Protein AF-A0A3D2J7P6-F1 (afdb_monomer)

pLDDT: mean 79.89, std 11.61, range [37.25, 92.56]

Sequence (101 aa):
ENQYAALISGAFFGIGYGAYTSVDWALTTDVLPPTGEAGKFMGIWSAVGILPQVVGITVGGVLLQLLQSIPYHLGYKSLFGLTVLYLLIGTLIITKVKGAH

Radius of gyration: 17.89 Å; Cα contacts (8 Å, |Δi|>4): 13; chains: 1; bounding box: 45×27×52 Å

Foldseek 3Di:
DCVVVVVVVVVVVVVVVVVVVVVVVVVQQVPQDPPPCSVVSVVVVVVVVVVVVVVLVVVLVVQLVVCVPDPDCVSVVVNVVVVVVVVVVVVVVVVVPPDDD

Mean predicted aligned error: 8.8 Å

Secondary structure (DSSP, 8-state):
--HHHHHHHHHHHHHHHHHHHHHHHHHHHHTS-SSTTHHHHHHHHHHHHHHHHHHHHHHHHHHHHHTTTSSSSHHHHHHHHHHHHHHHHHHHHHHH-----

Solvent-accessible surface area (backbone atoms only — not comparable to full-atom values): 5855 Å² total; per-residue (Å²): 132,67,62,64,59,50,52,54,53,49,52,56,48,49,54,53,50,50,55,51,54,54,50,53,54,50,52,55,61,71,69,47,63,96,54,99,52,45,68,59,53,53,52,49,52,58,58,54,61,47,52,62,52,55,50,48,52,52,53,51,52,53,53,40,62,74,35,62,86,50,83,84,65,47,38,59,55,52,48,53,49,49,50,51,50,52,50,49,51,52,50,52,54,55,70,64,58,82,75,90,123

Structure (mmCIF, N/CA/C/O backbone):
data_AF-A0A3D2J7P6-F1
#
_entry.id   AF-A0A3D2J7P6-F1
#
loop_
_atom_site.group_PDB
_atom_site.id
_atom_site.type_symbol
_atom_site.label_atom_id
_atom_site.label_alt_id
_atom_site.label_comp_id
_atom_site.label_asym_id
_atom_site.label_entity_id
_atom_site.label_seq_id
_atom_site.pdbx_PDB_ins_code
_atom_site.Cartn_x
_atom_site.Cartn_y
_atom_site.Cartn_z
_atom_site.occupancy
_atom_site.B_iso_or_equiv
_atom_site.auth_seq_id
_atom_site.auth_comp_id
_atom_site.auth_asym_id
_atom_site.auth_atom_id
_atom_site.pdbx_PDB_model_num
ATOM 1 N N . GLU A 1 1 ? 6.922 6.615 -28.208 1.00 55.78 1 GLU A N 1
ATOM 2 C CA . GLU A 1 1 ? 5.670 5.825 -28.298 1.00 55.78 1 GLU A CA 1
ATOM 3 C C . GLU A 1 1 ? 5.102 5.288 -26.978 1.00 55.78 1 GLU A C 1
ATOM 5 O O . GLU A 1 1 ? 3.906 5.053 -26.927 1.00 55.78 1 GLU A O 1
ATOM 10 N N . ASN A 1 2 ? 5.857 5.158 -25.878 1.00 67.25 2 ASN A N 1
ATOM 11 C CA . ASN A 1 2 ? 5.347 4.491 -24.661 1.00 67.25 2 ASN A CA 1
ATOM 12 C C . ASN A 1 2 ? 4.580 5.383 -23.652 1.00 67.25 2 ASN A C 1
ATOM 14 O O . ASN A 1 2 ? 4.172 4.912 -22.593 1.00 67.25 2 ASN A O 1
ATOM 18 N N . GLN A 1 3 ? 4.391 6.675 -23.943 1.00 75.06 3 GLN A N 1
ATOM 19 C CA . GLN A 1 3 ? 3.789 7.629 -22.998 1.00 75.06 3 GLN A CA 1
ATOM 20 C C . GLN A 1 3 ? 2.275 7.432 -22.837 1.00 75.06 3 GLN A C 1
ATOM 22 O O . GLN A 1 3 ? 1.760 7.533 -21.727 1.00 75.06 3 GLN A O 1
ATOM 27 N N . TYR A 1 4 ? 1.564 7.099 -23.920 1.00 84.94 4 TYR A N 1
ATOM 28 C CA . TYR A 1 4 ? 0.126 6.820 -23.865 1.00 84.94 4 TYR A CA 1
ATOM 29 C C . TYR A 1 4 ? -0.177 5.557 -23.052 1.00 84.94 4 TYR A C 1
ATOM 31 O O . TYR A 1 4 ? -1.085 5.564 -22.228 1.00 84.94 4 TYR A O 1
ATOM 39 N N . ALA A 1 5 ? 0.631 4.502 -23.211 1.00 83.25 5 ALA A N 1
ATOM 40 C CA . ALA A 1 5 ? 0.514 3.286 -22.4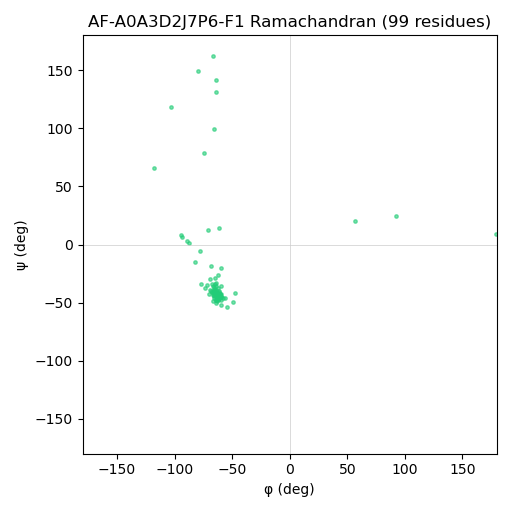08 1.00 83.25 5 ALA A CA 1
ATOM 41 C C . ALA A 1 5 ? 0.748 3.566 -20.913 1.00 83.25 5 ALA A C 1
ATOM 43 O O . ALA A 1 5 ? -0.025 3.107 -20.072 1.00 83.25 5 ALA A O 1
ATOM 44 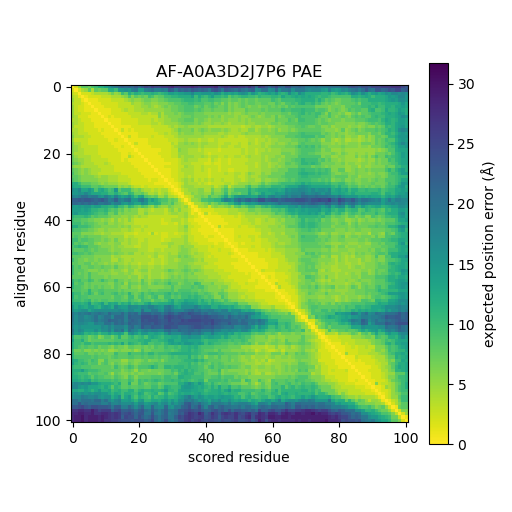N N . ALA A 1 6 ? 1.757 4.382 -20.583 1.00 83.06 6 ALA A N 1
ATOM 45 C CA . ALA A 1 6 ? 2.018 4.805 -19.209 1.00 83.06 6 ALA A CA 1
ATOM 46 C C . ALA A 1 6 ? 0.843 5.607 -18.618 1.00 83.06 6 ALA A C 1
ATOM 48 O O . ALA A 1 6 ? 0.407 5.313 -17.507 1.00 83.06 6 ALA A O 1
ATOM 49 N N . LEU A 1 7 ? 0.273 6.552 -19.373 1.00 87.88 7 LEU A N 1
ATOM 50 C CA . LEU A 1 7 ? -0.896 7.337 -18.954 1.00 87.88 7 LEU A CA 1
ATOM 51 C C . LEU A 1 7 ? -2.121 6.460 -18.682 1.00 87.88 7 LEU A C 1
ATOM 53 O O . LEU A 1 7 ? -2.769 6.619 -17.650 1.00 87.88 7 LEU A O 1
ATOM 57 N N . ILE A 1 8 ? -2.407 5.504 -19.569 1.00 90.06 8 ILE A N 1
ATOM 58 C CA . ILE A 1 8 ? -3.522 4.567 -19.393 1.00 90.06 8 ILE A CA 1
ATOM 59 C C . ILE A 1 8 ? -3.293 3.709 -18.142 1.00 90.06 8 ILE A C 1
ATOM 61 O O . ILE A 1 8 ? -4.185 3.605 -17.303 1.00 90.06 8 ILE A O 1
ATOM 65 N N . SER A 1 9 ? -2.090 3.152 -17.958 1.00 86.62 9 SER A N 1
ATOM 66 C CA . SER A 1 9 ? -1.767 2.376 -16.751 1.00 86.62 9 SER A CA 1
ATOM 67 C C . SER A 1 9 ? -1.850 3.207 -15.465 1.00 86.62 9 SER A C 1
ATOM 69 O O . SER A 1 9 ? -2.358 2.722 -14.456 1.00 86.62 9 SER A O 1
ATOM 71 N N . GLY A 1 10 ? -1.432 4.476 -15.511 1.00 87.12 10 GLY A N 1
ATOM 72 C CA . GLY A 1 10 ? -1.536 5.412 -14.396 1.00 87.12 10 GLY A CA 1
ATOM 73 C C . GLY A 1 10 ? -2.984 5.740 -14.037 1.00 87.12 10 GLY A C 1
ATOM 74 O O . GLY A 1 10 ? -3.306 5.832 -12.856 1.00 87.12 10 GLY A O 1
ATOM 75 N N . ALA A 1 11 ? -3.874 5.842 -15.028 1.00 91.75 11 ALA A N 1
ATOM 76 C CA . ALA A 1 11 ? -5.302 6.041 -14.791 1.00 91.75 11 ALA A CA 1
ATOM 77 C C . ALA A 1 11 ? -5.929 4.844 -14.056 1.00 91.75 11 ALA A C 1
ATOM 79 O O . ALA A 1 11 ? -6.600 5.030 -13.042 1.00 91.75 11 ALA A O 1
ATOM 80 N N . PHE A 1 12 ? -5.655 3.614 -14.508 1.00 90.44 12 PHE A N 1
ATOM 81 C CA . PHE A 1 12 ? -6.117 2.403 -13.818 1.00 90.44 12 PHE A CA 1
ATOM 82 C C . PHE A 1 12 ? -5.551 2.293 -12.400 1.00 90.44 12 PHE A C 1
ATOM 84 O O . PHE A 1 12 ? -6.291 1.988 -11.463 1.00 90.44 12 PHE A O 1
ATOM 91 N N . PHE A 1 13 ? -4.258 2.584 -12.230 1.00 86.94 13 PHE A N 1
ATOM 92 C CA . PHE A 1 13 ? -3.624 2.605 -10.915 1.00 86.94 13 PHE A CA 1
ATOM 93 C C . PHE A 1 13 ? -4.274 3.642 -9.992 1.00 86.94 13 PHE A C 1
ATOM 95 O O . PHE A 1 13 ? -4.578 3.324 -8.848 1.00 86.94 13 PHE A O 1
ATOM 102 N N . GLY A 1 14 ? -4.554 4.848 -10.492 1.00 89.19 14 GLY A N 1
ATOM 103 C CA . GLY A 1 14 ? -5.203 5.911 -9.726 1.00 89.19 14 GLY A CA 1
ATOM 104 C C . GLY A 1 14 ? -6.607 5.540 -9.246 1.00 89.19 14 GLY A C 1
ATOM 105 O O . GLY A 1 14 ? -6.937 5.796 -8.091 1.00 89.19 14 GLY A O 1
ATOM 106 N N . ILE A 1 15 ? -7.409 4.881 -10.091 1.00 92.56 15 ILE A N 1
ATOM 107 C CA . ILE A 1 15 ? -8.749 4.401 -9.710 1.00 92.56 15 ILE A CA 1
ATOM 108 C C . ILE A 1 15 ? -8.649 3.361 -8.589 1.00 92.56 15 ILE A C 1
ATOM 110 O O . ILE A 1 15 ? -9.342 3.476 -7.578 1.00 92.56 15 ILE A O 1
ATOM 114 N N . GLY A 1 16 ? -7.769 2.367 -8.745 1.00 87.44 16 GLY A N 1
ATOM 115 C CA . GLY A 1 16 ? -7.575 1.325 -7.734 1.00 87.44 16 GLY A CA 1
ATOM 116 C C . GLY A 1 16 ? -7.030 1.879 -6.417 1.00 87.44 16 GLY A C 1
ATOM 117 O O . GLY A 1 16 ? -7.536 1.542 -5.349 1.00 87.44 16 GLY A O 1
ATOM 118 N N . TYR A 1 17 ? -6.040 2.769 -6.494 1.00 88.69 17 TYR A N 1
ATOM 119 C CA . TYR A 1 17 ? -5.447 3.421 -5.330 1.00 88.69 17 TYR A CA 1
ATOM 120 C C . TYR A 1 17 ? -6.469 4.282 -4.581 1.00 88.69 17 TYR A C 1
ATOM 122 O O . TYR A 1 17 ? -6.586 4.167 -3.366 1.00 88.69 17 TYR A O 1
ATOM 130 N N . GLY A 1 18 ? -7.266 5.079 -5.300 1.00 90.31 18 GLY A N 1
ATOM 131 C CA . GLY A 1 18 ? -8.329 5.885 -4.701 1.00 90.31 18 GLY A CA 1
ATOM 132 C C . GLY A 1 18 ? -9.370 5.031 -3.978 1.00 90.31 18 GLY A C 1
ATOM 133 O O . G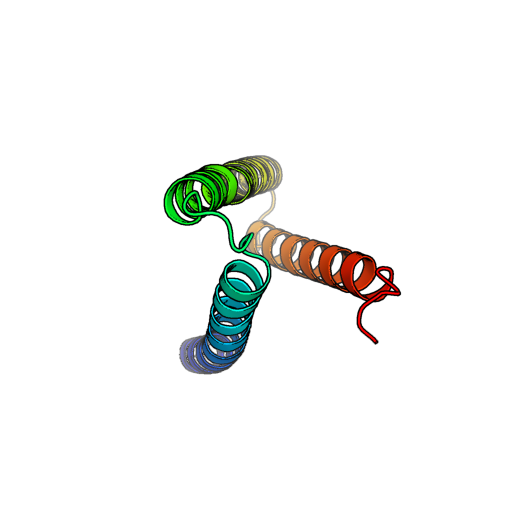LY A 1 18 ? -9.676 5.298 -2.819 1.00 90.31 18 GLY A O 1
ATOM 134 N N . ALA A 1 19 ? -9.855 3.963 -4.622 1.00 91.69 19 ALA A N 1
ATOM 135 C CA . ALA A 1 19 ? -10.805 3.039 -4.004 1.00 91.69 19 ALA A CA 1
ATOM 136 C C . ALA A 1 19 ? -10.231 2.380 -2.738 1.00 91.69 19 ALA A C 1
ATOM 138 O O . ALA A 1 19 ? -10.906 2.338 -1.711 1.00 91.69 19 ALA A O 1
ATOM 139 N N . TYR A 1 20 ? -8.977 1.916 -2.791 1.00 86.06 20 TYR A N 1
ATOM 140 C CA . TYR A 1 20 ? -8.286 1.333 -1.640 1.00 86.06 20 TYR A CA 1
ATOM 141 C C . TYR A 1 20 ? -8.168 2.330 -0.482 1.00 86.06 20 TYR A C 1
ATOM 143 O O . TYR A 1 20 ? -8.586 2.025 0.631 1.00 86.06 20 TYR A O 1
ATOM 151 N N . THR A 1 21 ? -7.659 3.539 -0.741 1.00 89.94 21 THR A N 1
ATOM 152 C CA . THR A 1 21 ? -7.478 4.559 0.297 1.00 89.94 21 THR A CA 1
ATOM 153 C C . THR A 1 21 ? -8.812 4.981 0.911 1.00 89.94 21 THR A C 1
ATOM 155 O O . THR A 1 21 ? -8.901 5.107 2.126 1.00 89.94 21 THR A O 1
ATOM 158 N N . SER A 1 22 ? -9.872 5.161 0.118 1.00 90.38 22 SER A N 1
ATOM 159 C CA . SER A 1 22 ? -11.192 5.50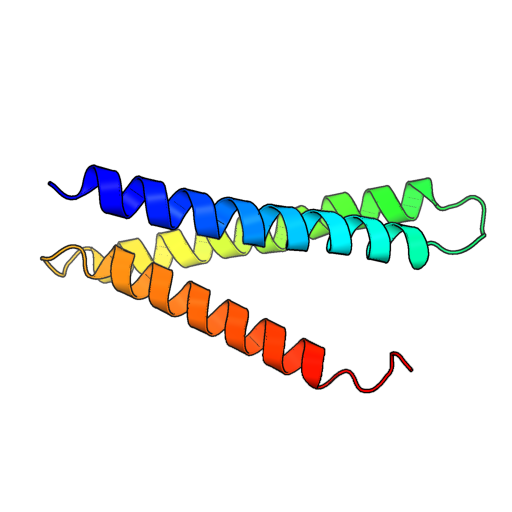6 0.659 1.00 90.38 22 SER A CA 1
ATOM 160 C C . SER A 1 22 ? -11.750 4.429 1.595 1.00 90.38 22 SER A C 1
ATOM 162 O O . SER A 1 22 ? -12.274 4.768 2.654 1.00 90.38 22 SER A O 1
ATOM 164 N N . VAL A 1 23 ? -11.622 3.147 1.235 1.00 89.00 23 VAL A N 1
ATOM 165 C CA . VAL A 1 23 ? -12.080 2.028 2.078 1.00 89.00 23 VAL A CA 1
ATOM 166 C C . VAL A 1 23 ? -11.231 1.899 3.343 1.00 89.00 23 VAL A C 1
ATOM 168 O O . VAL A 1 23 ? -11.783 1.671 4.413 1.00 89.00 23 VAL A O 1
ATOM 171 N N . ASP A 1 24 ? -9.915 2.083 3.241 1.00 88.12 24 ASP A N 1
ATOM 172 C CA . ASP A 1 24 ? -8.988 2.020 4.378 1.00 88.12 24 ASP A CA 1
ATOM 173 C C . ASP A 1 24 ? -9.316 3.075 5.448 1.00 88.12 24 ASP A C 1
ATOM 175 O O . ASP A 1 24 ? -9.415 2.760 6.638 1.00 88.12 24 ASP A O 1
ATOM 179 N N . TRP A 1 25 ? -9.592 4.314 5.026 1.00 88.00 25 TRP A N 1
ATOM 180 C CA . TRP A 1 25 ? -10.034 5.373 5.936 1.00 88.00 25 TRP A CA 1
ATOM 181 C C . TRP A 1 25 ? -11.408 5.088 6.545 1.00 88.00 25 TRP A C 1
ATOM 183 O O . TRP A 1 25 ? -11.572 5.274 7.749 1.00 88.00 25 TRP A O 1
ATOM 193 N N . ALA A 1 26 ? -12.370 4.611 5.747 1.00 89.00 26 ALA A N 1
ATOM 194 C CA . ALA A 1 26 ? -13.709 4.277 6.237 1.00 89.00 26 ALA A CA 1
ATOM 195 C C . ALA A 1 26 ? -13.664 3.157 7.289 1.00 89.00 26 ALA A C 1
ATOM 197 O O . ALA A 1 26 ? -14.194 3.315 8.386 1.00 89.00 26 ALA A O 1
ATOM 198 N N . LEU A 1 27 ? -12.938 2.073 6.998 1.00 86.38 27 LEU A N 1
ATOM 199 C CA . LEU A 1 27 ? -12.749 0.959 7.922 1.00 86.38 27 LEU A CA 1
ATOM 200 C C . LEU A 1 27 ? -12.075 1.426 9.213 1.00 86.38 27 LEU A C 1
ATOM 202 O O . LEU A 1 27 ? -12.512 1.057 10.298 1.00 86.38 27 LEU A O 1
ATOM 206 N N . THR A 1 28 ? -11.039 2.261 9.103 1.00 87.06 28 THR A N 1
ATOM 207 C CA . THR A 1 28 ? -10.331 2.808 10.267 1.00 87.06 28 THR A CA 1
ATOM 208 C C . THR A 1 28 ? -11.270 3.607 11.164 1.00 87.06 28 THR A C 1
ATOM 210 O O . THR A 1 28 ? -11.205 3.453 12.380 1.00 87.06 28 THR A O 1
ATOM 213 N N . THR A 1 29 ? -12.158 4.426 10.593 1.00 86.12 29 THR A N 1
ATOM 214 C CA . THR A 1 29 ? -13.145 5.182 11.374 1.00 86.12 29 THR A CA 1
ATOM 215 C C . THR A 1 29 ? -14.256 4.308 11.950 1.00 86.12 29 THR A C 1
ATOM 217 O O . THR A 1 29 ? -14.687 4.565 13.072 1.00 86.12 29 THR A O 1
ATOM 220 N N . ASP A 1 30 ? -14.675 3.261 11.237 1.00 86.69 30 ASP A N 1
ATOM 221 C CA . ASP A 1 30 ? -15.716 2.326 11.684 1.00 86.69 30 ASP A CA 1
ATOM 222 C C . ASP A 1 30 ? -15.256 1.454 12.863 1.00 86.69 30 ASP A C 1
ATOM 224 O O . ASP A 1 30 ? -16.065 1.068 13.706 1.00 86.69 30 ASP A O 1
ATOM 228 N N . VAL A 1 31 ? -13.954 1.157 12.959 1.00 83.62 31 VAL A N 1
ATOM 229 C CA . VAL A 1 31 ? -13.378 0.369 14.067 1.00 83.62 31 VAL A CA 1
ATOM 230 C C . VAL A 1 31 ? -12.933 1.221 15.257 1.00 83.62 31 VAL A C 1
ATOM 232 O O . VAL A 1 31 ? -12.378 0.681 16.221 1.00 83.62 31 VAL A O 1
ATOM 235 N N . LEU A 1 32 ? -13.148 2.542 15.221 1.00 84.94 32 LEU A N 1
ATOM 236 C CA . LEU A 1 32 ? -12.807 3.393 16.357 1.00 84.94 32 LEU A CA 1
ATOM 237 C C . LEU A 1 32 ? -13.668 3.018 17.569 1.00 84.94 32 LEU A C 1
ATOM 239 O O . LEU A 1 32 ? -14.893 2.924 17.463 1.00 84.94 32 LEU A O 1
ATOM 243 N N . PRO A 1 33 ? -13.058 2.834 18.752 1.00 77.31 33 PRO A N 1
ATOM 244 C CA . PRO A 1 33 ? -13.828 2.564 19.950 1.00 77.31 33 PRO A CA 1
ATOM 245 C C . PRO A 1 33 ? -14.725 3.771 20.277 1.00 77.31 33 PRO A C 1
ATOM 247 O O . PRO A 1 33 ? -14.271 4.911 20.170 1.00 77.31 33 PRO A O 1
ATOM 250 N N . PRO A 1 34 ? -15.967 3.551 20.750 1.00 74.94 34 PRO A N 1
ATOM 251 C CA . PRO A 1 34 ? -16.915 4.619 21.094 1.00 74.94 34 PRO A CA 1
ATOM 252 C C . PRO A 1 34 ? -16.527 5.390 22.370 1.00 74.94 34 PRO A C 1
ATOM 254 O O . PRO A 1 34 ? -17.325 6.140 22.931 1.00 74.94 34 PRO A O 1
ATOM 257 N N . THR A 1 35 ? -15.306 5.197 22.865 1.00 69.75 35 THR A N 1
ATOM 258 C CA . THR A 1 35 ? -14.736 5.969 23.962 1.00 69.75 35 THR A CA 1
ATOM 259 C C . THR A 1 35 ? -14.239 7.306 23.408 1.00 69.75 35 THR A C 1
ATOM 261 O O . THR A 1 35 ? -13.805 7.394 22.262 1.00 69.75 35 THR A O 1
ATOM 264 N N . GLY A 1 36 ? -14.252 8.378 24.206 1.00 79.19 36 GLY A N 1
ATOM 265 C CA . GLY A 1 36 ? -13.751 9.707 23.802 1.00 79.19 36 GLY A CA 1
ATOM 266 C C . GLY A 1 36 ? -12.252 9.770 23.435 1.00 79.19 36 GLY A C 1
ATOM 267 O 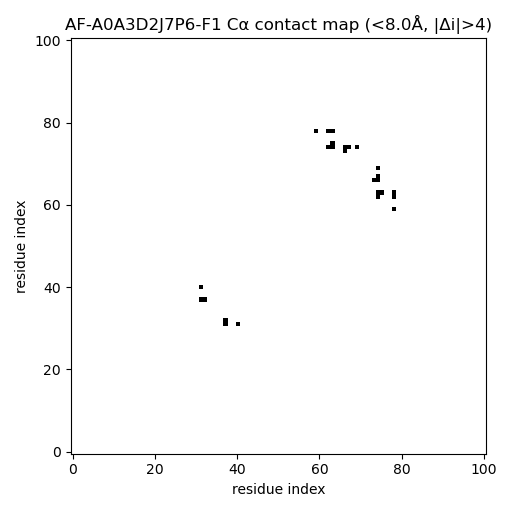O . GLY A 1 36 ? -11.684 10.852 23.353 1.00 79.19 36 GLY A O 1
ATOM 268 N N . GLU A 1 37 ? -11.600 8.624 23.226 1.00 83.19 37 GLU A N 1
ATOM 269 C CA . GLU A 1 37 ? -10.197 8.446 22.853 1.00 83.19 37 GLU A CA 1
ATOM 270 C C . GLU A 1 37 ? -9.981 8.298 21.334 1.00 83.19 37 GLU A C 1
ATOM 272 O O . GLU A 1 37 ? -8.860 8.024 20.906 1.00 83.19 37 GLU A O 1
ATOM 277 N N . ALA A 1 38 ? -11.002 8.509 20.496 1.00 82.88 38 ALA A N 1
ATOM 278 C CA . ALA A 1 38 ? -10.898 8.407 19.034 1.00 82.88 38 ALA A CA 1
ATOM 279 C C . ALA A 1 38 ? -9.677 9.152 18.447 1.00 82.88 38 ALA A C 1
ATOM 281 O O . ALA A 1 38 ? -8.952 8.607 17.616 1.00 82.88 38 ALA A O 1
ATOM 282 N N . GLY A 1 39 ? -9.372 10.360 18.940 1.00 85.25 39 GLY A N 1
ATOM 283 C CA . GLY A 1 39 ? -8.203 11.132 18.496 1.00 85.25 39 GLY A CA 1
ATOM 284 C C . GLY A 1 39 ? -6.854 10.468 18.808 1.00 85.25 39 GLY A C 1
ATOM 285 O O . GLY A 1 39 ? -5.921 10.560 18.013 1.00 85.25 39 GLY A O 1
ATOM 286 N N . LYS A 1 40 ? -6.751 9.739 19.926 1.00 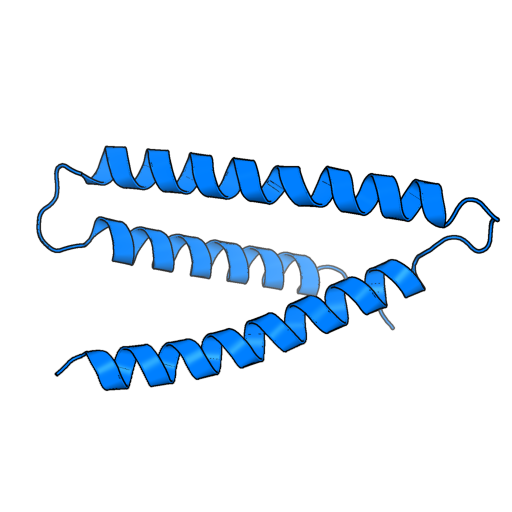87.69 40 LYS A N 1
ATOM 287 C CA . LYS A 1 40 ? -5.540 8.998 20.311 1.00 87.69 40 LYS A CA 1
ATOM 288 C C . LYS A 1 40 ? -5.323 7.795 19.394 1.00 87.69 40 LYS A C 1
ATOM 290 O O . LYS A 1 40 ? -4.202 7.577 18.943 1.00 87.69 40 LYS A O 1
ATOM 295 N N . PHE A 1 41 ? -6.384 7.055 19.068 1.00 88.06 41 PHE A N 1
ATOM 296 C CA . PHE A 1 41 ? -6.299 5.921 18.142 1.00 88.06 41 PHE A CA 1
ATOM 297 C C . PHE A 1 41 ? -5.988 6.361 16.708 1.00 88.06 41 PHE A C 1
ATOM 299 O O . PHE A 1 41 ? -5.116 5.769 16.077 1.00 88.06 41 PHE A O 1
ATOM 306 N N . MET A 1 42 ? -6.597 7.451 16.229 1.00 90.44 42 MET A N 1
ATOM 307 C CA . MET A 1 42 ? -6.278 8.034 14.916 1.00 90.44 42 MET A CA 1
ATOM 308 C C . MET A 1 42 ? -4.834 8.554 14.836 1.00 90.44 42 MET A C 1
ATOM 310 O O . MET A 1 42 ? -4.173 8.417 13.803 1.00 90.44 42 MET A O 1
ATOM 314 N N . GLY A 1 43 ? -4.312 9.108 15.937 1.00 89.56 43 GLY A N 1
ATOM 315 C CA . GLY A 1 43 ? -2.905 9.499 16.049 1.00 89.56 43 GLY A CA 1
ATOM 316 C C . GLY A 1 43 ? -1.951 8.304 15.950 1.00 89.56 43 GLY A C 1
ATOM 317 O O . GLY A 1 43 ? -0.953 8.369 15.233 1.00 89.56 43 GLY A O 1
ATOM 318 N N . ILE A 1 44 ? -2.286 7.187 16.607 1.00 90.94 44 ILE A N 1
ATOM 319 C CA . ILE A 1 44 ? -1.514 5.939 16.517 1.00 90.94 44 ILE A CA 1
ATOM 320 C C . ILE A 1 44 ? -1.588 5.355 15.102 1.00 90.94 44 ILE A C 1
ATOM 322 O O . ILE A 1 44 ? -0.550 5.005 14.549 1.00 90.94 44 ILE A O 1
ATOM 326 N N . TRP A 1 45 ? -2.775 5.289 14.491 1.00 90.00 45 TRP A N 1
ATOM 327 C CA . TRP A 1 45 ? -2.956 4.795 13.120 1.00 90.00 45 TRP A CA 1
ATOM 328 C C . TRP A 1 45 ? -2.089 5.572 12.121 1.00 90.00 45 TRP A C 1
ATOM 330 O O . TRP A 1 45 ? -1.341 4.973 11.348 1.00 90.00 45 TRP A O 1
ATOM 340 N N . SER A 1 46 ? -2.089 6.904 12.223 1.00 89.75 46 SER A N 1
ATOM 341 C CA . SER A 1 46 ? -1.266 7.768 11.368 1.00 89.75 46 SER A CA 1
ATOM 342 C C . SER A 1 46 ? 0.233 7.513 11.569 1.00 89.75 46 SER A C 1
ATOM 344 O O . SER A 1 46 ? 0.985 7.437 10.599 1.00 89.75 46 SER A O 1
ATOM 346 N N . ALA A 1 47 ? 0.681 7.340 12.819 1.00 91.88 47 ALA A N 1
ATOM 347 C CA . ALA A 1 47 ? 2.081 7.051 13.133 1.00 91.88 47 ALA A CA 1
ATOM 348 C C . ALA A 1 47 ? 2.522 5.665 12.629 1.00 91.88 47 ALA A C 1
ATOM 350 O O . ALA A 1 47 ? 3.610 5.519 12.070 1.00 91.88 47 ALA A O 1
ATOM 351 N N . VAL A 1 48 ? 1.668 4.650 12.784 1.00 91.00 48 VAL A N 1
ATOM 352 C CA . VAL A 1 48 ? 1.924 3.285 12.302 1.00 91.00 48 VAL A CA 1
ATOM 353 C C . VAL A 1 48 ? 1.947 3.239 10.777 1.00 91.00 48 VAL A C 1
ATOM 355 O O . VAL A 1 48 ? 2.781 2.529 10.223 1.00 91.00 48 VAL A O 1
ATOM 358 N N . GLY A 1 49 ? 1.120 4.036 10.093 1.00 89.38 49 GLY A N 1
ATOM 359 C CA . GLY A 1 49 ? 1.080 4.116 8.629 1.00 89.38 49 GLY A CA 1
ATOM 360 C C . GLY A 1 49 ? 2.402 4.540 7.974 1.00 89.38 49 GLY A C 1
ATOM 361 O O . GLY A 1 49 ? 2.637 4.230 6.805 1.00 89.38 49 GLY A O 1
ATOM 362 N N . ILE A 1 50 ? 3.304 5.186 8.718 1.00 91.38 50 ILE A N 1
ATOM 363 C CA . ILE A 1 50 ? 4.635 5.589 8.235 1.00 91.38 50 ILE A CA 1
ATOM 364 C C . ILE A 1 50 ? 5.602 4.395 8.196 1.00 91.38 50 ILE A C 1
ATOM 366 O O . ILE A 1 50 ? 6.437 4.305 7.295 1.00 91.38 50 ILE A O 1
ATOM 370 N N . LEU A 1 51 ? 5.483 3.447 9.131 1.00 90.00 51 LEU A N 1
ATOM 371 C CA . LEU A 1 51 ? 6.363 2.274 9.213 1.00 90.00 51 LEU A CA 1
ATOM 372 C C . LEU A 1 51 ? 6.424 1.469 7.902 1.00 90.00 51 LEU A C 1
ATOM 374 O O . LEU A 1 51 ? 7.531 1.272 7.393 1.00 90.00 51 LEU A O 1
ATOM 378 N N . PRO A 1 52 ? 5.297 1.033 7.301 1.00 86.00 52 PRO A N 1
ATOM 379 C CA . PRO A 1 52 ? 5.341 0.288 6.050 1.00 86.00 52 PRO A CA 1
ATOM 380 C C . PRO A 1 52 ? 5.882 1.130 4.889 1.00 86.00 52 PRO A C 1
ATOM 382 O O . PRO A 1 52 ? 6.522 0.573 4.002 1.00 86.00 52 PRO A O 1
ATOM 385 N N . GLN A 1 53 ? 5.703 2.457 4.902 1.00 87.56 53 GLN A N 1
ATOM 386 C CA . GLN A 1 53 ? 6.264 3.335 3.869 1.00 87.56 53 GLN A CA 1
ATOM 387 C C . GLN A 1 53 ? 7.794 3.353 3.928 1.00 87.56 53 GLN A C 1
ATOM 389 O O . GLN A 1 53 ? 8.455 3.129 2.915 1.00 87.56 53 GLN A O 1
ATOM 394 N N . VAL A 1 54 ? 8.367 3.552 5.119 1.00 91.25 54 VAL A N 1
ATOM 395 C CA . VAL A 1 54 ? 9.826 3.558 5.314 1.00 91.25 54 VAL A CA 1
ATOM 396 C C . VAL A 1 54 ? 10.427 2.194 4.977 1.00 91.25 54 VAL A C 1
ATOM 398 O O . VAL A 1 54 ? 11.441 2.117 4.277 1.00 91.25 54 VAL A O 1
ATOM 401 N N . VAL A 1 55 ? 9.782 1.109 5.419 1.00 88.12 55 VAL A N 1
ATOM 402 C CA . VAL A 1 55 ? 10.200 -0.260 5.090 1.00 88.12 55 VAL A CA 1
ATOM 403 C C . VAL A 1 55 ? 10.138 -0.492 3.580 1.00 88.12 55 VAL A C 1
ATOM 405 O O . VAL A 1 55 ? 11.112 -0.970 3.005 1.00 88.12 55 VAL A O 1
ATOM 408 N N . GLY A 1 56 ? 9.049 -0.095 2.917 1.00 84.81 56 GLY A N 1
ATOM 409 C CA . GLY A 1 56 ? 8.880 -0.233 1.471 1.00 84.81 56 GLY A CA 1
ATOM 410 C C . GLY A 1 56 ? 9.948 0.512 0.669 1.00 84.81 56 GLY A C 1
ATOM 411 O O . GLY A 1 56 ? 10.545 -0.067 -0.239 1.00 84.81 56 GLY A O 1
ATOM 412 N N . ILE A 1 57 ? 10.251 1.762 1.040 1.00 86.25 57 ILE A N 1
ATOM 413 C CA . ILE A 1 57 ? 11.310 2.563 0.402 1.00 86.25 57 ILE A CA 1
ATOM 414 C C . ILE A 1 57 ? 12.679 1.909 0.609 1.00 86.25 57 ILE A C 1
ATOM 416 O O . ILE A 1 57 ? 13.452 1.790 -0.341 1.00 86.25 57 ILE A O 1
ATOM 420 N N . THR A 1 58 ? 12.975 1.446 1.825 1.00 87.50 58 THR A N 1
ATOM 421 C CA . THR A 1 58 ? 14.262 0.814 2.151 1.00 87.50 58 THR A CA 1
ATOM 422 C C . THR A 1 58 ? 14.451 -0.482 1.369 1.00 87.50 58 THR A C 1
ATOM 424 O O . THR A 1 58 ? 15.478 -0.672 0.722 1.00 87.50 58 THR A O 1
ATOM 427 N N . VAL A 1 59 ? 13.437 -1.353 1.360 1.00 84.94 59 VAL A N 1
ATOM 428 C CA . VAL A 1 59 ? 13.453 -2.611 0.602 1.00 84.94 59 VAL A CA 1
ATOM 429 C C . VAL A 1 59 ? 13.593 -2.336 -0.894 1.00 84.94 59 VAL A C 1
ATOM 431 O O . VAL A 1 59 ? 14.417 -2.968 -1.550 1.00 84.94 59 VAL A O 1
ATOM 434 N N . GLY A 1 60 ? 12.846 -1.367 -1.432 1.00 83.19 60 GLY A N 1
ATOM 435 C CA . GLY A 1 60 ? 12.942 -0.982 -2.838 1.00 83.19 60 GLY A CA 1
ATOM 436 C C . GLY A 1 60 ? 14.322 -0.438 -3.214 1.00 83.19 60 GLY A C 1
ATOM 437 O O . GLY A 1 60 ? 14.879 -0.835 -4.235 1.00 83.19 60 GLY A O 1
ATOM 438 N N . GLY A 1 61 ? 14.906 0.413 -2.368 1.00 83.06 61 GLY A N 1
ATOM 439 C CA . GLY A 1 61 ? 16.246 0.966 -2.564 1.00 83.06 61 GLY A CA 1
ATOM 440 C C . GLY A 1 61 ? 17.343 -0.099 -2.530 1.00 83.06 61 GLY A C 1
ATOM 441 O O . GLY A 1 61 ? 18.192 -0.131 -3.420 1.00 83.06 61 GLY A O 1
ATOM 442 N N . VAL A 1 62 ? 17.292 -1.013 -1.554 1.00 83.62 62 VAL A N 1
ATOM 443 C CA . VAL A 1 62 ? 18.231 -2.143 -1.457 1.00 83.62 62 VAL A CA 1
ATOM 444 C C . VAL A 1 62 ? 18.090 -3.067 -2.666 1.00 83.62 62 VAL A C 1
ATOM 446 O O . VAL A 1 62 ? 19.091 -3.431 -3.276 1.00 83.62 62 VAL A O 1
ATOM 449 N N . LEU A 1 63 ? 16.861 -3.404 -3.067 1.00 80.25 63 LEU A N 1
ATOM 450 C CA . LEU A 1 63 ? 16.614 -4.255 -4.232 1.00 80.25 63 LEU A CA 1
ATOM 451 C C . LEU A 1 63 ? 17.175 -3.631 -5.518 1.00 80.25 63 LEU A C 1
ATOM 453 O O . LEU A 1 63 ? 17.817 -4.321 -6.308 1.00 80.25 63 LEU A O 1
ATOM 457 N N . LEU A 1 64 ? 16.970 -2.325 -5.713 1.00 79.69 64 LEU A N 1
ATOM 458 C CA . LEU A 1 64 ? 17.502 -1.599 -6.865 1.00 79.69 64 LEU A CA 1
ATOM 459 C C . LEU A 1 64 ? 19.035 -1.523 -6.849 1.00 79.69 64 LEU A C 1
ATOM 461 O O . LEU A 1 64 ? 19.641 -1.690 -7.904 1.00 79.69 64 LEU A O 1
ATOM 465 N N . GLN A 1 65 ? 19.667 -1.337 -5.684 1.00 79.38 65 GLN A N 1
ATOM 466 C CA . GLN A 1 65 ? 21.132 -1.367 -5.564 1.00 79.38 65 GLN A CA 1
ATOM 467 C C . GLN A 1 65 ? 21.711 -2.749 -5.887 1.00 79.38 65 GLN A C 1
ATOM 469 O O . GLN A 1 65 ? 22.692 -2.845 -6.623 1.00 79.38 65 GLN A O 1
ATOM 474 N N . LEU A 1 66 ? 21.090 -3.826 -5.399 1.00 75.44 66 LEU A N 1
ATOM 475 C CA . LEU A 1 66 ? 21.533 -5.196 -5.681 1.00 75.44 66 LEU A CA 1
ATOM 476 C C . LEU A 1 66 ? 21.401 -5.555 -7.169 1.00 75.44 66 LEU A C 1
ATOM 478 O O . LEU A 1 66 ? 22.240 -6.274 -7.709 1.00 75.44 66 LEU A O 1
ATOM 482 N N . LEU A 1 67 ? 20.377 -5.029 -7.848 1.00 72.69 67 LEU A N 1
ATOM 483 C CA . LEU A 1 67 ? 20.131 -5.273 -9.273 1.00 72.69 67 LEU A CA 1
ATOM 484 C C . LEU A 1 67 ? 20.736 -4.218 -10.211 1.00 72.69 67 LEU A C 1
ATOM 486 O O . LEU A 1 67 ? 20.523 -4.288 -11.423 1.00 72.69 67 LEU A O 1
ATOM 490 N N . GLN A 1 68 ? 21.528 -3.280 -9.682 1.00 67.00 68 GLN A N 1
ATOM 491 C CA . GLN A 1 68 ? 22.166 -2.207 -10.453 1.00 67.00 68 GLN A CA 1
ATOM 492 C C . GLN A 1 68 ? 23.156 -2.735 -11.507 1.00 67.00 68 GLN A C 1
ATOM 494 O O . GLN A 1 68 ? 23.376 -2.083 -12.525 1.00 67.00 68 GLN A O 1
ATOM 499 N N . SER A 1 69 ? 23.735 -3.923 -11.297 1.00 63.16 69 SER A N 1
ATOM 500 C CA . SER A 1 69 ? 24.713 -4.521 -12.222 1.00 63.16 69 SER A CA 1
ATOM 501 C C . SER A 1 69 ? 24.099 -5.160 -13.479 1.00 63.16 69 SER A C 1
ATOM 503 O O . SER A 1 69 ? 24.847 -5.585 -14.357 1.00 63.16 69 SER A O 1
ATOM 505 N N . ILE A 1 70 ? 22.766 -5.245 -13.600 1.00 61.81 70 ILE A N 1
ATOM 506 C CA . ILE A 1 70 ? 22.102 -5.907 -14.735 1.00 61.81 70 ILE A CA 1
ATOM 507 C C . ILE A 1 70 ? 21.544 -4.857 -15.722 1.00 61.81 70 ILE A C 1
ATOM 509 O O . ILE A 1 70 ? 20.650 -4.089 -15.352 1.00 61.81 70 ILE A O 1
ATOM 513 N N . PRO A 1 71 ? 22.004 -4.813 -16.990 1.00 56.31 71 PRO A N 1
ATOM 514 C CA . PRO A 1 71 ? 21.423 -3.931 -18.009 1.00 56.31 71 PRO A CA 1
ATOM 515 C C . PRO A 1 71 ? 19.972 -4.343 -18.361 1.00 56.31 71 PRO A C 1
ATOM 517 O O . PRO A 1 71 ? 19.572 -5.469 -18.089 1.00 56.31 71 PRO A O 1
ATOM 520 N N . TYR A 1 72 ? 19.189 -3.447 -18.991 1.00 58.81 72 TYR A N 1
ATOM 521 C CA . TYR A 1 72 ? 17.784 -3.624 -19.461 1.00 58.81 72 TYR A CA 1
ATOM 522 C C . TYR A 1 72 ? 16.613 -3.231 -18.531 1.00 58.81 72 TYR A C 1
ATOM 524 O O . TYR A 1 72 ? 15.497 -3.726 -18.708 1.00 58.81 72 TYR A O 1
ATOM 532 N N . HIS A 1 73 ? 16.794 -2.313 -17.573 1.00 63.84 73 HIS A N 1
ATOM 533 C CA . HIS A 1 73 ? 15.707 -1.860 -16.671 1.00 63.84 73 HIS A CA 1
ATOM 534 C C . HIS A 1 73 ? 15.033 -3.011 -15.889 1.00 63.84 73 HIS A C 1
ATOM 536 O O . HIS A 1 73 ? 13.909 -2.870 -15.396 1.00 63.84 73 HIS A O 1
ATOM 542 N N . LEU A 1 74 ? 15.713 -4.158 -15.764 1.00 63.78 74 LEU A N 1
ATOM 543 C CA . LEU A 1 74 ? 15.200 -5.328 -15.055 1.00 63.78 74 LEU A CA 1
ATOM 544 C C . LEU A 1 74 ? 14.916 -4.998 -13.591 1.00 63.78 74 LEU A C 1
ATOM 546 O O . LEU A 1 74 ? 13.878 -5.424 -13.106 1.00 63.78 74 LEU A O 1
ATOM 550 N N . GLY A 1 75 ? 15.729 -4.138 -12.962 1.00 64.62 75 GLY A N 1
ATOM 551 C CA . GLY A 1 75 ? 15.517 -3.636 -11.598 1.00 64.62 75 GLY A CA 1
ATOM 552 C C . GLY A 1 75 ? 14.103 -3.112 -11.345 1.00 64.62 75 GLY A C 1
ATOM 553 O O . GLY A 1 75 ? 13.446 -3.548 -10.400 1.00 64.62 75 GLY A O 1
ATOM 554 N N . TYR A 1 76 ? 13.584 -2.255 -12.231 1.00 69.12 76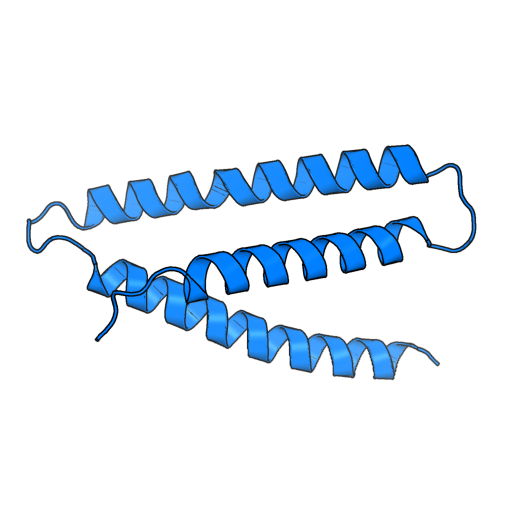 TYR A N 1
ATOM 555 C CA . TYR A 1 76 ? 12.220 -1.733 -12.109 1.00 69.12 76 TYR A CA 1
ATOM 556 C C . TYR A 1 76 ? 11.159 -2.806 -12.367 1.00 69.12 76 TYR A C 1
ATOM 558 O O . TYR A 1 76 ? 10.164 -2.853 -11.649 1.00 69.12 76 TYR A O 1
ATOM 566 N N . LYS A 1 77 ? 11.366 -3.711 -13.336 1.00 75.31 77 LYS A N 1
ATOM 567 C CA . LYS A 1 77 ? 10.429 -4.824 -13.586 1.00 75.31 77 LYS A CA 1
ATOM 568 C C . LYS A 1 77 ? 10.333 -5.772 -12.391 1.00 75.31 77 LYS A C 1
ATOM 570 O O . LYS A 1 77 ? 9.231 -6.163 -12.023 1.00 75.31 77 LYS A O 1
ATOM 575 N N . SER A 1 78 ? 11.458 -6.113 -11.768 1.00 74.44 78 SER A N 1
ATOM 576 C CA . SER A 1 78 ? 11.487 -6.925 -10.549 1.00 74.44 78 SER A CA 1
ATOM 577 C C . SER A 1 78 ? 10.898 -6.193 -9.349 1.00 74.44 78 SER A C 1
ATOM 579 O O . SER A 1 78 ? 10.230 -6.833 -8.545 1.00 74.44 78 SER A O 1
ATOM 581 N N . LEU A 1 79 ? 11.070 -4.870 -9.249 1.00 78.81 79 LEU A N 1
ATOM 582 C CA . LEU A 1 79 ? 10.435 -4.073 -8.200 1.00 78.81 79 LEU A CA 1
ATOM 583 C C . LEU A 1 79 ? 8.907 -4.103 -8.342 1.00 78.81 79 LEU A C 1
ATOM 585 O O . LEU A 1 79 ? 8.222 -4.457 -7.390 1.00 78.81 79 LEU A O 1
ATOM 589 N N . PHE A 1 80 ? 8.380 -3.835 -9.542 1.00 78.75 80 PHE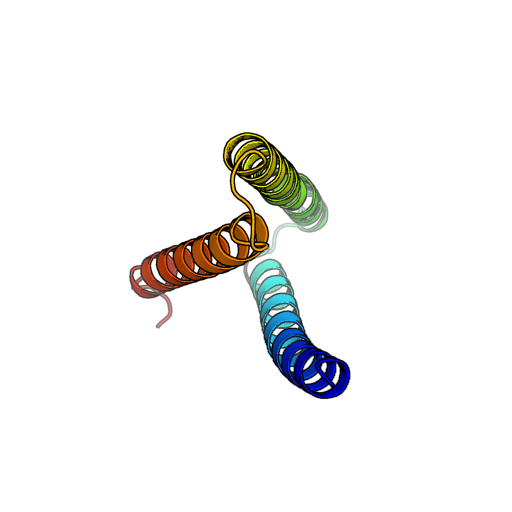 A N 1
ATOM 590 C CA . PHE A 1 80 ? 6.943 -3.945 -9.812 1.00 78.75 80 PHE A CA 1
ATOM 591 C C . PHE A 1 80 ? 6.425 -5.375 -9.611 1.00 78.75 80 PHE A C 1
ATOM 593 O O . PHE A 1 80 ? 5.355 -5.560 -9.037 1.00 78.75 80 PHE A O 1
ATOM 600 N N . GLY A 1 81 ? 7.190 -6.392 -10.019 1.00 81.50 81 GLY A N 1
ATOM 601 C CA . GLY A 1 81 ? 6.857 -7.795 -9.763 1.00 81.50 81 GLY A CA 1
ATOM 602 C C . GLY A 1 81 ? 6.781 -8.120 -8.269 1.00 81.50 81 GLY A C 1
ATOM 603 O O . GLY A 1 81 ? 5.829 -8.761 -7.827 1.00 81.50 81 GLY A O 1
ATOM 604 N N . LEU A 1 82 ? 7.731 -7.623 -7.473 1.00 81.69 82 LEU A N 1
ATOM 605 C CA . LEU A 1 82 ? 7.724 -7.768 -6.019 1.00 81.69 82 LEU A CA 1
ATOM 606 C C . LEU A 1 82 ? 6.522 -7.052 -5.392 1.00 81.69 82 LEU A C 1
ATOM 608 O O . LEU A 1 82 ? 5.882 -7.614 -4.509 1.00 8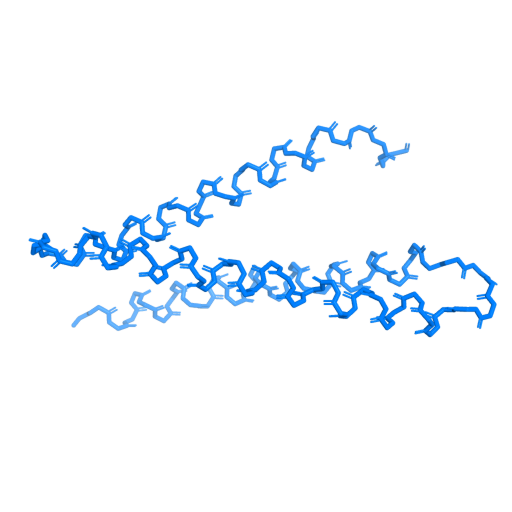1.69 82 LEU A O 1
ATOM 612 N N . THR A 1 83 ? 6.170 -5.855 -5.871 1.00 78.69 83 THR A N 1
ATOM 613 C CA . THR A 1 83 ? 4.970 -5.135 -5.421 1.00 78.69 83 THR A CA 1
ATOM 614 C C . THR A 1 83 ? 3.699 -5.930 -5.709 1.00 78.69 83 THR A C 1
ATOM 616 O O . THR A 1 83 ? 2.841 -6.036 -4.838 1.00 78.69 83 THR A O 1
ATOM 619 N N . VAL A 1 84 ? 3.585 -6.540 -6.893 1.00 82.12 84 VAL A N 1
ATOM 620 C CA . VAL A 1 84 ? 2.446 -7.407 -7.234 1.00 82.12 84 VAL A CA 1
ATOM 621 C C . VAL A 1 84 ? 2.393 -8.621 -6.308 1.00 82.12 84 VAL A C 1
ATOM 623 O O . VAL A 1 84 ? 1.329 -8.925 -5.779 1.00 82.12 84 VAL A O 1
ATOM 626 N N . LEU A 1 85 ? 3.523 -9.283 -6.044 1.00 84.44 85 LEU A N 1
ATOM 627 C CA . LEU A 1 85 ? 3.576 -10.397 -5.091 1.00 84.44 85 LEU A CA 1
ATOM 628 C C . LEU A 1 85 ? 3.170 -9.962 -3.681 1.00 84.44 85 LEU A C 1
ATOM 630 O O . LEU A 1 85 ? 2.405 -10.662 -3.026 1.00 84.44 85 LEU A O 1
ATOM 634 N N . TYR A 1 86 ? 3.633 -8.797 -3.229 1.00 80.75 86 TYR A N 1
ATOM 635 C CA . TYR A 1 86 ? 3.279 -8.249 -1.924 1.00 80.75 86 TYR A CA 1
ATOM 636 C C . TYR A 1 86 ? 1.779 -7.944 -1.825 1.00 80.75 86 TYR A C 1
ATOM 638 O O . TYR A 1 86 ? 1.144 -8.309 -0.838 1.00 80.75 86 TYR A O 1
ATOM 646 N N . LEU A 1 87 ? 1.185 -7.364 -2.873 1.00 79.88 87 LEU A N 1
ATOM 647 C CA . LEU A 1 87 ? -0.260 -7.132 -2.957 1.00 79.88 87 LEU A CA 1
ATOM 648 C C . LEU A 1 87 ? -1.061 -8.435 -3.001 1.00 79.88 87 LEU A C 1
ATOM 650 O O . LEU A 1 87 ? -2.108 -8.527 -2.362 1.00 79.88 87 LEU A O 1
ATOM 654 N N . LEU A 1 88 ? -0.580 -9.453 -3.716 1.00 83.50 88 LEU A N 1
ATOM 655 C CA . LEU A 1 88 ? -1.214 -10.769 -3.755 1.00 83.50 88 LEU A CA 1
ATOM 656 C C . LEU A 1 88 ? -1.148 -11.455 -2.391 1.00 83.50 88 LEU A C 1
ATOM 658 O O . LEU A 1 88 ? -2.158 -11.978 -1.933 1.00 83.50 88 LEU A O 1
ATOM 662 N N . ILE A 1 89 ? 0.000 -11.411 -1.711 1.00 82.75 89 ILE A N 1
ATOM 663 C CA . ILE A 1 89 ? 0.150 -11.932 -0.347 1.00 82.75 89 ILE A CA 1
ATOM 664 C C . ILE A 1 89 ? -0.776 -11.173 0.609 1.00 82.75 89 ILE A C 1
ATOM 666 O O . ILE A 1 89 ? -1.506 -11.809 1.363 1.00 82.75 89 ILE A O 1
ATOM 670 N N . GLY A 1 90 ? -0.813 -9.840 0.539 1.00 75.44 90 GLY A N 1
ATOM 671 C CA . GLY A 1 90 ? -1.727 -9.017 1.334 1.00 75.44 90 GLY A CA 1
ATOM 672 C C . GLY A 1 90 ? -3.192 -9.388 1.097 1.00 75.44 90 GLY A C 1
ATOM 673 O O . GLY A 1 90 ? -3.936 -9.634 2.042 1.00 75.44 90 GLY A O 1
ATOM 674 N N . THR A 1 91 ? -3.585 -9.547 -0.167 1.00 79.00 91 THR A N 1
ATOM 675 C CA . THR A 1 91 ? -4.940 -9.959 -0.563 1.00 79.00 91 THR A CA 1
ATOM 676 C C . THR A 1 91 ? -5.272 -11.375 -0.079 1.00 79.00 91 THR A C 1
ATOM 678 O O . THR A 1 91 ? -6.383 -11.632 0.387 1.00 79.00 91 THR A O 1
ATOM 681 N N . LEU A 1 92 ? -4.314 -12.305 -0.138 1.00 80.12 92 LEU A N 1
ATOM 682 C CA . LEU A 1 92 ? -4.462 -13.670 0.372 1.00 80.12 92 LEU A CA 1
ATOM 683 C C . LEU A 1 92 ? -4.610 -13.702 1.898 1.00 80.12 92 LEU A C 1
ATOM 685 O O . LEU A 1 92 ? -5.407 -14.476 2.423 1.00 80.12 92 LEU A O 1
ATOM 689 N N . ILE A 1 93 ? -3.877 -12.852 2.618 1.00 77.25 93 ILE A N 1
ATOM 690 C CA . ILE A 1 93 ? -3.989 -12.726 4.075 1.00 77.25 93 ILE A CA 1
ATOM 691 C C . ILE A 1 93 ? -5.359 -12.146 4.450 1.00 77.25 93 ILE A C 1
ATOM 693 O O . ILE A 1 93 ? -6.022 -12.695 5.326 1.00 77.25 93 ILE A O 1
ATOM 697 N N . ILE A 1 94 ? -5.833 -11.116 3.741 1.00 69.81 94 ILE A N 1
ATOM 698 C CA . ILE A 1 94 ? -7.162 -10.521 3.960 1.00 69.81 94 ILE A CA 1
ATOM 699 C C . ILE A 1 94 ? -8.278 -11.531 3.656 1.00 69.81 94 ILE A C 1
ATOM 701 O O . ILE A 1 94 ? -9.197 -11.688 4.452 1.00 69.81 94 ILE A O 1
ATOM 705 N N . THR A 1 95 ? -8.180 -12.295 2.563 1.00 65.56 95 THR A N 1
ATOM 706 C CA . THR A 1 95 ? -9.168 -13.351 2.244 1.00 65.56 95 THR A CA 1
ATOM 707 C C . THR A 1 95 ? -9.133 -14.533 3.218 1.00 65.56 95 THR A C 1
ATOM 709 O O . THR A 1 95 ? -10.109 -15.279 3.317 1.00 65.56 95 THR A O 1
ATOM 712 N N . LYS A 1 96 ? -8.044 -14.709 3.977 1.00 58.62 96 LYS A N 1
ATOM 713 C CA . LYS A 1 96 ? -7.951 -15.681 5.078 1.00 58.62 96 LYS A CA 1
ATOM 714 C C . LYS A 1 96 ? -8.563 -15.173 6.384 1.00 58.62 96 LYS A C 1
ATOM 716 O O . LYS A 1 96 ? -8.857 -16.005 7.245 1.00 58.62 96 LYS A O 1
ATOM 721 N N . VAL A 1 97 ? -8.830 -13.872 6.523 1.00 57.84 97 VAL A N 1
ATOM 722 C CA . VAL A 1 97 ? -9.647 -13.328 7.618 1.00 57.84 97 VAL A CA 1
ATOM 723 C C . VAL A 1 97 ? -11.117 -13.658 7.333 1.00 57.84 97 VAL A C 1
ATOM 725 O O . VAL A 1 97 ? -11.905 -12.849 6.853 1.00 57.84 97 VAL A O 1
ATOM 728 N N . LYS A 1 98 ? -11.497 -14.909 7.618 1.00 50.06 98 LYS A N 1
ATOM 729 C CA . LYS A 1 98 ? -12.897 -15.300 7.810 1.00 50.06 98 LYS A CA 1
ATOM 730 C C . LYS A 1 98 ? -13.402 -14.600 9.074 1.00 50.06 98 LYS A C 1
ATOM 732 O O . LYS A 1 98 ? -13.111 -15.061 10.173 1.00 50.06 98 LYS A O 1
ATOM 737 N N . GLY A 1 99 ? -14.125 -13.494 8.910 1.00 52.34 99 GLY A N 1
ATOM 738 C CA . GLY A 1 99 ? -14.720 -12.783 10.046 1.00 52.34 99 GLY A CA 1
ATOM 739 C C . GLY A 1 99 ? -15.520 -11.511 9.751 1.00 52.34 99 GLY A C 1
ATOM 740 O O . GLY A 1 99 ? -15.868 -10.828 10.703 1.00 52.34 99 GLY A O 1
ATOM 741 N N . ALA A 1 100 ? -15.820 -11.173 8.493 1.00 42.81 100 ALA A N 1
ATOM 742 C CA . ALA A 1 100 ? -16.770 -10.101 8.168 1.00 42.81 100 ALA A CA 1
ATOM 743 C C . ALA A 1 100 ? -17.972 -10.667 7.391 1.00 42.81 100 ALA A C 1
ATOM 745 O O . ALA A 1 100 ? -18.163 -10.433 6.195 1.00 42.81 100 ALA A O 1
ATOM 746 N N . HIS A 1 101 ? -18.724 -11.502 8.101 1.00 37.25 101 HIS A N 1
ATOM 747 C CA . HIS A 1 101 ? -20.176 -11.626 8.015 1.00 37.25 101 HIS A CA 1
ATOM 748 C C . HIS A 1 101 ? -20.680 -11.812 9.441 1.00 37.25 101 HIS A C 1
ATOM 750 O O . HIS A 1 101 ? -20.057 -12.634 10.155 1.00 37.25 101 HIS A O 1
#